Protein AF-A0A1E2WMR8-F1 (afdb_monomer)

Secondary structure (DSSP, 8-state):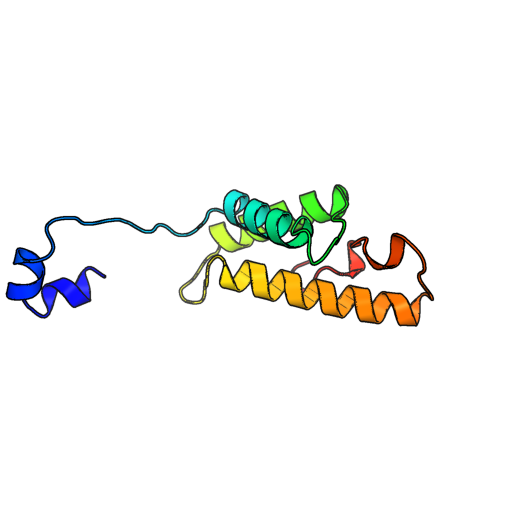
-HHHHHT-HHHHHH-------PPPPHHHHHHHHHHHHS-TTT--B--HHHHHHHHHHHHHHHHT--TT--THHHHHHHHHHHHHHHHHHHHHHT--GGGGTB--GGGS-GGG-

Nearest PDB structures (foldseek):
  3syk-assembly1_A  TM=7.236E-01  e=1.020E-04  Cereibacter sphaeroides

Foldseek 3Di:
DVVVCVVDVVSVVVCPDDDDDDADALVRLLVLLVCVCPPPVQVAAEDPVNSVLSSVLSNVCRVPPDPPDDHNVVSVVQSVQLLVQLVVVCVVVVDDDNSSRYGDPSSGDPVSD

Structure (mmCIF, N/CA/C/O backbone):
data_AF-A0A1E2WMR8-F1
#
_entry.id   AF-A0A1E2WMR8-F1
#
loop_
_atom_site.group_PDB
_atom_site.id
_atom_site.type_symbol
_atom_site.label_atom_id
_atom_site.label_alt_id
_atom_site.label_comp_id
_atom_site.label_asym_id
_atom_site.label_entity_id
_atom_site.label_seq_id
_atom_site.pdbx_PDB_ins_code
_atom_site.Cartn_x
_atom_site.Cartn_y
_atom_site.Cartn_z
_atom_site.occupancy
_atom_site.B_iso_or_equiv
_atom_site.auth_seq_id
_atom_site.auth_comp_id
_atom_site.auth_asym_id
_atom_site.auth_atom_id
_atom_site.pdbx_PDB_model_num
ATOM 1 N N . MET A 1 1 ? -17.383 -6.788 19.004 1.00 70.62 1 MET A N 1
ATOM 2 C CA . MET A 1 1 ? -16.990 -7.147 20.388 1.00 70.62 1 MET A CA 1
ATOM 3 C C . MET A 1 1 ? -18.089 -6.881 21.425 1.00 70.62 1 MET A C 1
ATOM 5 O O . MET A 1 1 ? -18.531 -7.833 22.050 1.00 70.62 1 MET A O 1
ATOM 9 N N . LYS A 1 2 ? -18.601 -5.646 21.585 1.00 68.81 2 LYS A N 1
ATOM 10 C CA . LYS A 1 2 ? -19.633 -5.318 22.604 1.00 68.81 2 LYS A CA 1
ATOM 11 C C . LYS A 1 2 ? -20.883 -6.218 22.580 1.00 68.81 2 LYS A C 1
ATOM 13 O O . LYS A 1 2 ? -21.338 -6.647 23.631 1.00 68.81 2 LYS A O 1
ATOM 18 N N . SER A 1 3 ? -21.408 -6.539 21.394 1.00 69.44 3 SER A N 1
ATOM 19 C CA . SER A 1 3 ? -22.585 -7.414 21.249 1.00 69.44 3 SER A CA 1
ATOM 20 C C . SER A 1 3 ? -22.341 -8.840 21.778 1.00 69.44 3 SER A C 1
ATOM 22 O O . SER A 1 3 ? -23.166 -9.343 22.530 1.00 69.44 3 SER A O 1
ATOM 24 N N . PHE A 1 4 ? -21.174 -9.433 21.497 1.00 73.94 4 PHE A N 1
ATOM 25 C CA . PHE A 1 4 ? -20.782 -10.769 21.971 1.00 73.94 4 PHE A CA 1
ATOM 26 C C . PHE A 1 4 ? -20.664 -10.845 23.502 1.00 73.94 4 PHE A C 1
ATOM 28 O O . PHE A 1 4 ? -21.114 -11.806 24.120 1.00 73.94 4 PHE A O 1
ATOM 35 N N . LEU A 1 5 ? -20.114 -9.800 24.129 1.00 71.19 5 LEU A N 1
ATOM 36 C CA . LEU A 1 5 ? -19.996 -9.719 25.590 1.00 71.19 5 LEU A CA 1
ATOM 37 C C . LEU A 1 5 ? -21.352 -9.560 26.286 1.00 71.19 5 LEU A C 1
ATOM 39 O O . LEU A 1 5 ? -21.533 -10.042 27.401 1.00 71.19 5 LEU A O 1
ATOM 43 N N . ASN A 1 6 ? -22.316 -8.914 25.628 1.00 71.62 6 ASN A N 1
ATOM 44 C CA . ASN A 1 6 ? -23.669 -8.751 26.155 1.00 71.62 6 ASN A CA 1
ATOM 45 C C . ASN A 1 6 ? -24.530 -10.015 25.999 1.00 71.62 6 ASN A C 1
ATOM 47 O O . ASN A 1 6 ? -25.568 -10.112 26.648 1.00 71.62 6 ASN A O 1
ATOM 51 N N . SER A 1 7 ? -24.112 -10.991 25.185 1.00 78.44 7 SER A N 1
ATOM 52 C CA . SER A 1 7 ? -24.825 -12.265 25.026 1.00 78.44 7 SER A CA 1
ATOM 53 C C . SER A 1 7 ? -24.705 -13.180 26.249 1.00 78.44 7 SER A C 1
ATOM 55 O O . SER A 1 7 ? -25.496 -14.108 26.388 1.00 78.44 7 SER A O 1
ATOM 57 N N . ASN A 1 8 ? -23.733 -12.945 27.141 1.00 77.19 8 ASN A N 1
ATOM 58 C CA . ASN A 1 8 ? -23.583 -13.714 28.374 1.00 77.19 8 ASN A CA 1
ATOM 59 C C . ASN A 1 8 ? -23.010 -12.843 29.503 1.00 77.19 8 ASN A C 1
ATOM 61 O O . ASN A 1 8 ? -21.832 -12.481 29.501 1.00 77.19 8 ASN A O 1
ATOM 65 N N . SER A 1 9 ? -23.838 -12.521 30.499 1.00 68.94 9 SER A N 1
ATOM 66 C CA . SER A 1 9 ? -23.464 -11.652 31.626 1.00 68.94 9 SER A CA 1
ATOM 67 C C . SER A 1 9 ? -22.260 -12.176 32.423 1.00 68.94 9 SER A C 1
ATOM 69 O O . SER A 1 9 ? -21.484 -11.377 32.949 1.00 68.94 9 SER A O 1
ATOM 71 N N . GLY A 1 10 ? -22.047 -13.499 32.448 1.00 79.25 10 GLY A N 1
ATOM 72 C CA . GLY A 1 10 ? -20.897 -14.137 33.094 1.00 79.25 10 GLY A CA 1
ATOM 73 C C . GLY A 1 10 ? -19.563 -13.970 32.352 1.00 79.25 10 GLY A C 1
ATOM 74 O O . GLY A 1 10 ? -18.509 -14.099 32.970 1.00 79.25 10 GLY A O 1
ATOM 75 N N . LEU A 1 11 ? -19.577 -13.658 31.049 1.00 75.38 11 LEU A N 1
ATOM 76 C CA . LEU A 1 11 ? -18.358 -13.317 30.299 1.00 75.38 11 LEU A CA 1
ATOM 77 C C . LEU A 1 11 ? -17.901 -11.895 30.624 1.00 75.38 11 LEU A C 1
ATOM 79 O O . LEU A 1 11 ? -16.709 -11.652 30.799 1.00 75.38 11 LEU A O 1
ATOM 83 N N . LYS A 1 12 ? -18.852 -10.968 30.776 1.00 71.31 12 LYS A N 1
ATOM 84 C CA . LYS A 1 12 ? -18.563 -9.569 31.107 1.00 71.31 12 LYS A CA 1
ATOM 85 C C . LYS A 1 12 ? -17.884 -9.413 32.473 1.00 71.31 12 LYS A C 1
ATOM 87 O O . LYS A 1 12 ? -17.035 -8.545 32.615 1.00 71.31 12 LYS A O 1
ATOM 92 N N . SER A 1 13 ? -18.214 -10.257 33.455 1.00 77.56 13 SER A N 1
ATOM 93 C CA . SER A 1 13 ? -17.580 -10.222 34.783 1.00 77.56 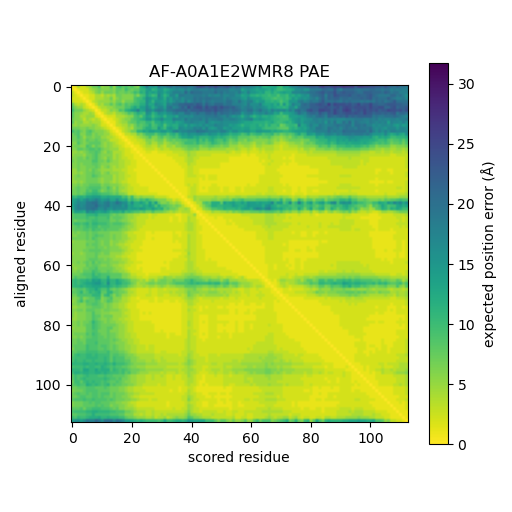13 SER A CA 1
ATOM 94 C C . SER A 1 13 ? -16.172 -10.831 34.819 1.00 77.56 13 SER A C 1
ATOM 96 O O . SER A 1 13 ? -15.396 -10.499 35.711 1.00 77.56 13 SER A O 1
ATOM 98 N N . ARG A 1 14 ? -15.826 -11.709 33.864 1.00 82.88 14 ARG A N 1
ATOM 99 C CA . ARG A 1 14 ? -14.521 -12.396 33.793 1.00 82.88 14 ARG A CA 1
ATOM 100 C C . ARG A 1 14 ? -13.489 -11.677 32.923 1.00 82.88 14 ARG A C 1
ATOM 102 O O . ARG A 1 14 ? -12.303 -11.968 33.037 1.00 82.88 14 ARG A O 1
ATOM 109 N N . ILE A 1 15 ? -13.915 -10.747 32.069 1.00 78.44 15 ILE A N 1
ATOM 110 C CA . ILE A 1 15 ? -13.015 -9.908 31.271 1.00 78.44 15 ILE A CA 1
ATOM 111 C C . ILE A 1 15 ? -12.798 -8.588 32.009 1.00 78.44 15 ILE A C 1
ATOM 113 O O . ILE A 1 15 ? -13.579 -7.647 31.888 1.00 78.44 15 ILE A O 1
ATOM 117 N N . ALA A 1 16 ? -11.723 -8.535 32.795 1.00 77.88 16 ALA A N 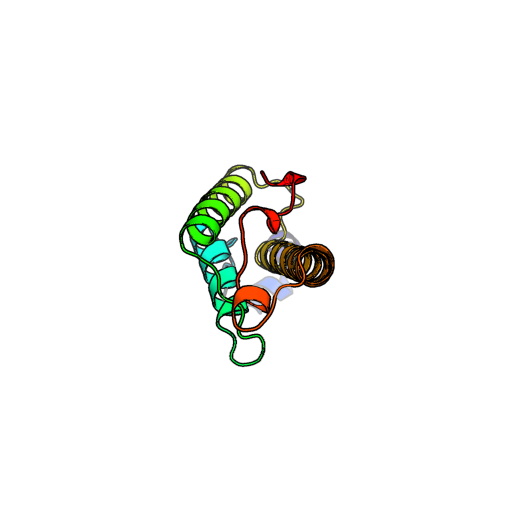1
ATOM 118 C CA . ALA A 1 16 ? -11.361 -7.358 33.583 1.00 77.88 16 ALA A CA 1
ATOM 119 C C . ALA A 1 16 ? -10.869 -6.180 32.719 1.00 77.88 16 ALA A C 1
ATOM 121 O O . ALA A 1 16 ? -11.046 -5.025 33.097 1.00 77.88 16 ALA A O 1
ATOM 122 N N . PHE A 1 17 ? -10.284 -6.459 31.547 1.00 79.69 17 PHE A N 1
ATOM 123 C CA . PHE A 1 17 ? -9.671 -5.453 30.680 1.00 79.69 17 PHE A CA 1
ATOM 124 C C . PHE A 1 17 ? -10.346 -5.403 29.315 1.00 79.69 17 PHE A C 1
ATOM 126 O O . PHE A 1 17 ? -10.514 -6.425 28.651 1.00 79.69 17 PHE A O 1
ATOM 133 N N . HIS A 1 18 ? -10.698 -4.195 28.891 1.00 78.25 18 HIS A N 1
ATOM 134 C CA . HIS A 1 18 ? -11.182 -3.921 27.547 1.00 78.25 18 HIS A CA 1
ATOM 135 C C . HIS A 1 18 ? -10.062 -3.217 26.788 1.00 78.25 18 HIS A C 1
ATOM 137 O O . HIS A 1 18 ? -9.599 -2.162 27.214 1.00 78.25 18 HIS A O 1
ATOM 143 N N . ILE A 1 19 ? -9.611 -3.830 25.696 1.00 82.81 19 ILE A N 1
ATOM 144 C CA . ILE A 1 19 ? -8.647 -3.235 24.773 1.00 82.81 19 ILE A CA 1
ATOM 145 C C . ILE A 1 19 ? -9.416 -2.911 23.499 1.00 82.81 19 ILE A C 1
ATOM 147 O O . ILE A 1 19 ? -10.004 -3.806 22.884 1.00 82.81 19 ILE A O 1
ATOM 151 N N . ASP A 1 20 ? -9.436 -1.635 23.137 1.00 82.88 20 ASP A N 1
ATOM 152 C CA . ASP A 1 20 ? -9.993 -1.189 21.870 1.00 82.88 20 ASP A CA 1
ATOM 153 C C . ASP A 1 20 ? -8.942 -1.368 20.773 1.00 82.88 20 ASP A C 1
ATOM 155 O O . ASP A 1 20 ? -7.796 -0.941 20.904 1.00 82.88 20 ASP A O 1
ATOM 159 N N . PHE A 1 21 ? -9.349 -2.019 19.688 1.00 85.31 21 PHE A N 1
ATOM 160 C CA . PHE A 1 21 ? -8.546 -2.178 18.482 1.00 85.31 21 PHE A CA 1
ATOM 161 C C . PHE A 1 21 ? -9.179 -1.300 17.402 1.00 85.31 21 PHE A C 1
ATOM 163 O O . PHE A 1 21 ? -10.107 -1.765 16.732 1.00 85.31 21 PHE A O 1
ATOM 170 N N . PRO A 1 22 ? -8.779 -0.019 17.295 1.00 89.88 22 PRO A N 1
ATOM 171 C CA . PRO A 1 22 ? -9.269 0.841 16.232 1.00 89.88 22 PRO A CA 1
ATOM 172 C C . PRO A 1 22 ? -8.779 0.341 14.871 1.00 89.88 22 PRO A C 1
ATOM 174 O O . PRO A 1 22 ? -7.794 -0.395 14.769 1.00 89.88 22 PRO A O 1
ATOM 177 N N . ASP A 1 23 ? -9.487 0.762 13.830 1.00 93.81 23 ASP A N 1
ATOM 178 C CA . ASP A 1 23 ? -9.010 0.632 12.460 1.00 93.81 23 ASP A CA 1
ATOM 179 C C . ASP A 1 23 ? -7.690 1.392 12.277 1.00 93.81 23 ASP A C 1
ATOM 181 O O . ASP A 1 23 ? -7.489 2.439 12.896 1.00 93.81 23 ASP A O 1
ATOM 185 N N . TYR A 1 24 ? -6.831 0.899 11.386 1.00 96.62 24 TYR A N 1
ATOM 186 C CA . TYR A 1 24 ? -5.632 1.631 10.990 1.00 96.62 24 TYR A CA 1
ATOM 187 C C . TYR A 1 24 ? -6.006 2.865 10.171 1.00 96.62 24 TYR A C 1
ATOM 189 O O . TYR A 1 24 ? -6.804 2.759 9.235 1.00 96.62 24 TYR A O 1
ATOM 197 N N . THR A 1 25 ? -5.388 4.009 10.464 1.00 97.50 25 THR A N 1
ATOM 198 C CA . THR A 1 25 ? -5.512 5.202 9.614 1.00 97.50 25 THR A CA 1
ATOM 199 C C . THR A 1 25 ? -4.852 4.981 8.252 1.00 97.50 25 THR A C 1
ATOM 201 O O . THR A 1 25 ? -4.067 4.047 8.062 1.00 97.50 25 THR A O 1
ATOM 204 N N . GLY A 1 26 ? -5.113 5.867 7.286 1.00 97.56 26 GLY A N 1
ATOM 205 C CA . GLY A 1 26 ? -4.445 5.812 5.982 1.00 97.56 26 GLY A CA 1
ATOM 206 C C . GLY A 1 26 ? -2.914 5.875 6.082 1.00 97.56 26 GLY A C 1
ATOM 207 O O . GLY A 1 26 ? -2.206 5.182 5.351 1.00 97.56 26 GLY A O 1
ATOM 208 N N . GLU A 1 27 ? -2.387 6.648 7.030 1.00 98.06 27 GLU A N 1
ATOM 209 C CA . GLU A 1 27 ? -0.955 6.761 7.320 1.00 98.06 27 GLU A CA 1
ATOM 210 C C . GLU A 1 27 ? -0.382 5.473 7.921 1.00 98.06 27 GLU A C 1
ATOM 212 O O . GLU A 1 27 ? 0.719 5.044 7.562 1.00 98.06 27 GLU A O 1
ATOM 217 N N . GLU A 1 28 ? -1.124 4.822 8.815 1.00 98.19 28 GLU A N 1
ATOM 218 C CA . GLU A 1 28 ? -0.726 3.537 9.392 1.00 98.19 28 GLU A CA 1
ATOM 219 C C . GLU A 1 28 ? -0.771 2.428 8.335 1.00 98.19 28 GLU A C 1
ATOM 221 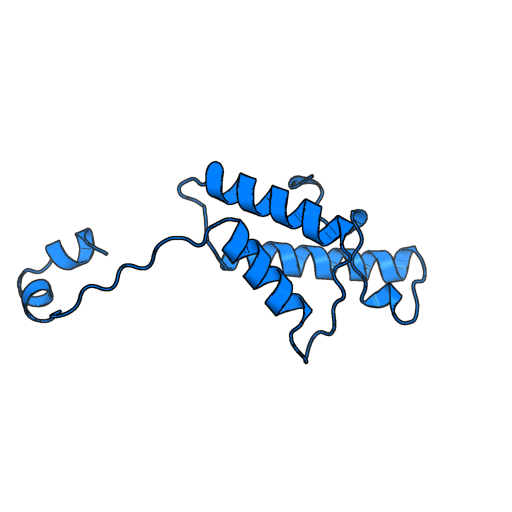O O . GLU A 1 28 ? 0.156 1.623 8.236 1.00 98.19 28 GLU A O 1
ATOM 226 N N . MET A 1 29 ? -1.787 2.428 7.470 1.00 98.38 29 MET A N 1
ATOM 227 C CA . MET A 1 29 ? -1.873 1.538 6.310 1.00 98.38 29 MET A CA 1
ATOM 228 C C . MET A 1 29 ? -0.682 1.720 5.358 1.00 98.38 29 MET A C 1
ATOM 230 O O . MET A 1 29 ? -0.071 0.735 4.934 1.00 98.38 29 MET A O 1
ATOM 234 N N . HIS A 1 30 ? -0.302 2.968 5.063 1.00 98.38 30 HIS A N 1
ATOM 235 C CA . HIS A 1 30 ? 0.893 3.288 4.276 1.00 98.38 30 HIS A CA 1
ATOM 236 C C . HIS A 1 30 ? 2.175 2.776 4.948 1.00 98.38 30 HIS A C 1
ATOM 238 O O . HIS A 1 30 ? 2.999 2.127 4.303 1.00 98.38 30 HIS A O 1
ATOM 244 N N . SER A 1 31 ? 2.304 2.955 6.262 1.00 97.94 31 SER A N 1
ATOM 245 C CA . SER A 1 31 ? 3.445 2.461 7.046 1.00 97.94 31 SER A CA 1
ATOM 246 C C . SER A 1 31 ? 3.552 0.929 7.033 1.00 97.94 31 SER A C 1
ATOM 248 O O . SER A 1 31 ? 4.648 0.368 6.914 1.00 97.94 31 SER A O 1
ATOM 250 N N . ILE A 1 32 ? 2.414 0.231 7.093 1.00 97.50 32 ILE A N 1
ATOM 251 C CA . ILE A 1 32 ? 2.345 -1.228 6.943 1.00 97.50 32 ILE A CA 1
ATOM 252 C C . ILE A 1 32 ? 2.841 -1.643 5.552 1.00 97.50 32 ILE A C 1
ATOM 254 O O . ILE A 1 32 ? 3.639 -2.578 5.450 1.00 97.50 32 ILE A O 1
ATOM 258 N N . PHE A 1 33 ? 2.426 -0.944 4.490 1.00 97.69 33 PHE A N 1
ATOM 259 C CA . PHE A 1 33 ? 2.898 -1.216 3.129 1.00 97.69 33 PHE A CA 1
ATOM 260 C C . PHE A 1 33 ? 4.422 -1.068 3.024 1.00 97.69 33 PHE A C 1
ATOM 262 O O . PHE A 1 33 ? 5.100 -1.967 2.525 1.00 97.69 33 PHE A O 1
ATOM 269 N N . LEU A 1 34 ? 4.981 0.026 3.551 1.00 96.75 34 LEU A N 1
ATOM 270 C CA . LEU A 1 34 ? 6.428 0.259 3.546 1.00 96.75 34 LEU A CA 1
ATOM 271 C C . LEU A 1 34 ? 7.187 -0.815 4.333 1.00 96.75 34 LEU A C 1
ATOM 273 O O . LEU A 1 34 ? 8.245 -1.269 3.901 1.00 96.75 34 LEU A O 1
ATOM 277 N N . THR A 1 35 ? 6.618 -1.297 5.438 1.00 95.62 35 THR A N 1
ATOM 278 C CA . THR A 1 35 ? 7.185 -2.414 6.207 1.00 95.62 35 THR A CA 1
ATOM 279 C C . THR A 1 35 ? 7.176 -3.720 5.405 1.00 95.62 35 THR A C 1
ATOM 281 O O . THR A 1 35 ? 8.107 -4.518 5.515 1.00 95.62 35 THR A O 1
ATOM 284 N N . MET A 1 36 ? 6.163 -3.953 4.561 1.00 95.44 36 MET A N 1
ATOM 285 C CA . MET A 1 36 ? 6.148 -5.102 3.646 1.00 95.44 36 MET A CA 1
ATOM 286 C C . MET A 1 36 ? 7.220 -4.992 2.557 1.00 95.44 36 MET A C 1
ATOM 288 O O . MET A 1 36 ? 7.814 -6.011 2.211 1.00 95.44 36 MET A O 1
ATOM 292 N N . CYS A 1 37 ? 7.501 -3.790 2.047 1.00 94.25 37 CYS A N 1
ATOM 293 C CA . CYS A 1 37 ? 8.592 -3.562 1.094 1.00 94.25 37 CYS A CA 1
ATOM 294 C C . CYS A 1 37 ? 9.964 -3.818 1.730 1.00 94.25 37 CYS A C 1
ATOM 296 O O . CYS A 1 37 ? 10.747 -4.619 1.209 1.00 94.25 37 CYS A O 1
ATOM 298 N N . ASN A 1 38 ? 10.190 -3.201 2.895 1.00 88.56 38 ASN A N 1
ATOM 299 C CA . ASN A 1 38 ? 11.447 -3.214 3.648 1.00 88.56 38 ASN A CA 1
ATOM 300 C C . ASN A 1 38 ? 11.705 -4.523 4.406 1.00 88.56 38 ASN A C 1
ATOM 302 O O . ASN A 1 38 ? 12.716 -4.655 5.092 1.00 88.56 38 ASN A O 1
ATOM 306 N N . ASN A 1 39 ? 10.808 -5.507 4.315 1.00 86.38 39 ASN A N 1
ATOM 307 C CA . ASN A 1 39 ? 11.054 -6.811 4.904 1.00 86.38 39 ASN A CA 1
ATOM 308 C C . ASN A 1 39 ? 12.290 -7.443 4.239 1.00 86.38 39 ASN A C 1
ATOM 310 O O . ASN A 1 39 ? 12.333 -7.612 3.019 1.00 86.38 39 ASN A O 1
ATOM 314 N N . ASN A 1 40 ? 13.276 -7.844 5.050 1.00 63.44 40 ASN A N 1
ATOM 315 C CA . ASN A 1 40 ? 14.560 -8.399 4.596 1.00 63.44 40 ASN A CA 1
ATOM 316 C C . ASN A 1 40 ? 14.427 -9.580 3.615 1.00 63.44 40 ASN A C 1
ATOM 318 O O . ASN A 1 40 ? 15.371 -9.898 2.900 1.00 63.44 40 ASN A O 1
ATOM 322 N N . LYS A 1 41 ? 13.268 -10.249 3.577 1.00 75.31 41 LYS A N 1
ATOM 323 C CA . LYS A 1 41 ? 12.999 -11.369 2.664 1.00 75.31 41 LYS A CA 1
ATOM 324 C C . LYS A 1 41 ? 12.571 -10.941 1.260 1.00 75.31 41 LYS A C 1
ATOM 326 O O . LYS A 1 41 ? 12.697 -11.738 0.336 1.00 75.31 41 LYS A O 1
ATOM 331 N N . THR A 1 42 ? 12.009 -9.746 1.098 1.00 76.38 42 THR A N 1
ATOM 332 C CA . THR A 1 42 ? 11.386 -9.317 -0.159 1.00 76.38 42 THR A CA 1
ATOM 333 C C . THR A 1 42 ? 12.256 -8.359 -0.956 1.00 76.38 42 THR A C 1
ATOM 335 O O . THR A 1 42 ? 12.374 -8.528 -2.167 1.00 76.38 42 THR A O 1
ATOM 338 N N . GLY A 1 43 ? 12.874 -7.378 -0.288 1.00 86.50 43 GLY A N 1
ATOM 339 C CA . GLY A 1 43 ? 13.760 -6.400 -0.924 1.00 86.50 43 GLY A CA 1
ATOM 340 C C . GLY A 1 43 ? 13.098 -5.580 -2.038 1.00 86.50 43 GLY A C 1
ATOM 341 O O . GLY A 1 43 ? 13.762 -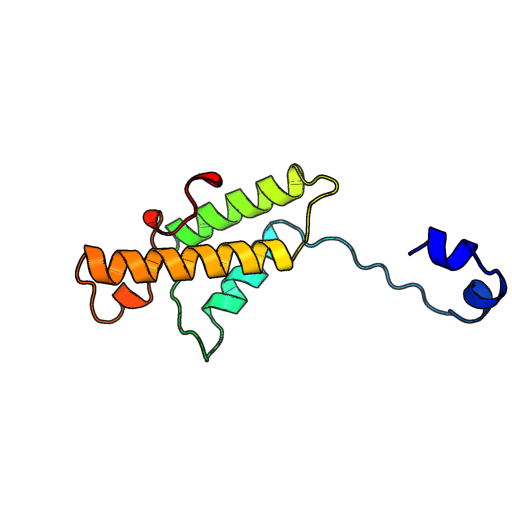5.288 -3.031 1.00 86.50 43 GLY A O 1
ATOM 342 N N . TRP A 1 44 ? 11.802 -5.263 -1.911 1.00 95.44 44 TRP A N 1
ATOM 343 C CA . TRP A 1 44 ? 11.110 -4.391 -2.867 1.00 95.44 44 TRP A CA 1
ATOM 344 C C . TRP A 1 44 ? 11.435 -2.930 -2.574 1.00 95.44 44 TRP A C 1
ATOM 346 O O . TRP A 1 44 ? 11.495 -2.524 -1.416 1.00 95.44 44 TRP A O 1
ATOM 356 N N . ILE A 1 45 ? 11.572 -2.138 -3.630 1.00 95.38 45 ILE A N 1
ATOM 357 C CA . ILE A 1 45 ? 11.863 -0.711 -3.566 1.00 95.38 45 ILE A CA 1
ATOM 358 C C . ILE A 1 45 ? 10.594 0.045 -3.955 1.00 95.38 45 ILE A C 1
ATOM 360 O O . ILE A 1 45 ? 10.074 -0.101 -5.063 1.00 95.38 45 ILE A O 1
ATOM 364 N N . CYS A 1 46 ? 10.085 0.850 -3.026 1.00 96.12 46 CYS A N 1
ATOM 365 C CA . CYS A 1 46 ? 8.991 1.780 -3.274 1.00 96.12 46 CYS A CA 1
ATOM 366 C C . CYS A 1 46 ? 9.596 3.158 -3.548 1.00 96.12 46 CYS A C 1
ATOM 368 O O . CYS A 1 46 ? 10.188 3.752 -2.650 1.00 96.12 46 CYS A O 1
ATOM 370 N N . THR A 1 47 ? 9.500 3.643 -4.785 1.00 95.69 47 THR A N 1
ATOM 371 C CA . THR A 1 47 ? 9.985 4.983 -5.140 1.00 95.69 47 THR A CA 1
ATOM 372 C C . THR A 1 47 ? 9.105 6.063 -4.519 1.00 95.69 47 THR A C 1
ATOM 374 O O . THR A 1 47 ? 7.928 5.824 -4.252 1.00 95.69 47 THR A O 1
ATOM 377 N N . GLU A 1 48 ? 9.649 7.268 -4.334 1.00 96.69 48 GLU A N 1
ATOM 378 C CA . GLU A 1 48 ? 8.939 8.369 -3.665 1.00 96.69 48 GLU A CA 1
ATOM 379 C C . GLU A 1 48 ? 7.580 8.671 -4.311 1.00 96.69 48 GLU A C 1
ATOM 381 O O . GLU A 1 48 ? 6.552 8.643 -3.646 1.00 96.69 48 GLU A O 1
ATOM 386 N N . ASN A 1 49 ? 7.536 8.813 -5.638 1.00 97.56 49 ASN A N 1
ATOM 387 C CA . ASN A 1 49 ? 6.291 9.075 -6.367 1.00 97.56 49 ASN A CA 1
ATOM 388 C C . ASN A 1 49 ? 5.231 7.964 -6.210 1.00 97.56 49 ASN A C 1
ATOM 390 O O . ASN A 1 49 ? 4.031 8.236 -6.217 1.00 97.56 49 ASN A O 1
ATOM 394 N N . VAL A 1 50 ? 5.653 6.701 -6.087 1.00 97.81 50 VAL A N 1
ATOM 395 C CA . VAL A 1 50 ? 4.748 5.572 -5.827 1.00 97.81 50 VAL A CA 1
ATOM 396 C C . VAL A 1 50 ? 4.281 5.605 -4.378 1.00 97.81 50 VAL A C 1
ATOM 398 O O . VAL A 1 50 ? 3.098 5.400 -4.116 1.00 97.81 50 VAL A O 1
ATOM 401 N N . SER A 1 51 ? 5.191 5.901 -3.451 1.00 97.81 51 SER A N 1
ATOM 402 C CA . SER A 1 51 ? 4.914 6.037 -2.023 1.00 97.81 51 SER A CA 1
ATOM 403 C C . SER A 1 51 ? 3.876 7.128 -1.755 1.00 97.81 51 SER A C 1
ATOM 405 O O . SER A 1 51 ? 2.875 6.860 -1.092 1.00 97.81 51 SER A O 1
ATOM 407 N N . GLU A 1 52 ? 4.056 8.318 -2.331 1.00 98.19 52 GLU A N 1
ATOM 408 C CA . GLU A 1 52 ? 3.117 9.438 -2.230 1.00 98.19 52 GLU A CA 1
ATOM 409 C C . GLU A 1 52 ? 1.738 9.064 -2.779 1.00 98.19 52 GLU A C 1
ATOM 411 O O . GLU A 1 52 ? 0.724 9.257 -2.105 1.00 98.19 52 GLU A O 1
ATOM 416 N N . ARG A 1 53 ? 1.685 8.445 -3.968 1.00 98.25 53 ARG A N 1
ATOM 417 C CA . ARG A 1 53 ? 0.411 8.013 -4.559 1.00 98.25 53 ARG A CA 1
ATOM 418 C C . ARG A 1 53 ? -0.294 6.971 -3.692 1.00 98.25 53 ARG A C 1
ATOM 420 O O . ARG A 1 53 ? -1.502 7.069 -3.489 1.00 98.25 53 ARG A O 1
ATOM 427 N N . LEU A 1 54 ? 0.437 5.990 -3.165 1.00 98.06 54 LEU A N 1
ATOM 428 C CA . LEU A 1 54 ? -0.126 4.984 -2.264 1.00 98.06 54 LEU A CA 1
ATOM 429 C C . LEU A 1 54 ? -0.627 5.602 -0.961 1.00 98.06 54 LEU A C 1
ATOM 431 O O . LEU A 1 54 ? -1.686 5.207 -0.484 1.00 98.06 54 LEU A O 1
ATOM 435 N N . LYS A 1 55 ? 0.078 6.598 -0.414 1.00 98.44 55 LYS A N 1
ATOM 436 C CA . LYS A 1 55 ? -0.376 7.331 0.769 1.00 98.44 55 LYS A CA 1
ATOM 437 C C . LYS A 1 55 ? -1.737 7.984 0.523 1.00 98.44 55 LYS A C 1
ATOM 439 O O . LYS A 1 55 ? -2.650 7.784 1.319 1.00 98.44 55 LYS A O 1
ATOM 444 N N . THR A 1 56 ? -1.908 8.688 -0.598 1.00 98.31 56 THR A N 1
ATOM 445 C CA . THR A 1 56 ? -3.207 9.271 -0.977 1.00 98.31 56 THR A CA 1
ATOM 446 C C . THR A 1 56 ? -4.292 8.203 -1.122 1.00 98.31 56 THR A C 1
ATOM 448 O O . THR A 1 56 ? -5.398 8.387 -0.620 1.00 98.31 56 THR A O 1
ATOM 451 N N . ILE A 1 57 ? -3.977 7.070 -1.760 1.00 98.00 57 ILE A N 1
ATOM 452 C CA . ILE A 1 57 ? -4.919 5.952 -1.917 1.00 98.00 57 ILE A CA 1
ATOM 453 C C . ILE A 1 57 ? -5.363 5.421 -0.549 1.00 98.00 57 ILE A C 1
ATOM 455 O O . ILE A 1 57 ? -6.560 5.261 -0.323 1.00 98.00 57 ILE A O 1
ATOM 459 N N . PHE A 1 58 ? -4.433 5.180 0.376 1.00 98.19 58 PHE A N 1
ATOM 460 C CA . PHE A 1 58 ? -4.760 4.647 1.698 1.00 98.19 58 PHE A CA 1
ATOM 461 C C . PHE A 1 58 ? -5.553 5.631 2.560 1.00 98.19 58 PHE A C 1
ATOM 463 O O . PHE A 1 58 ? -6.497 5.209 3.227 1.00 98.19 58 PHE A O 1
ATOM 470 N N . ILE A 1 59 ? -5.232 6.927 2.509 1.00 97.88 59 ILE A N 1
ATOM 471 C CA . ILE A 1 59 ? -6.032 7.973 3.165 1.00 97.88 59 ILE A CA 1
ATOM 472 C C . ILE A 1 59 ? -7.462 7.948 2.625 1.00 97.88 59 ILE A C 1
ATOM 474 O O . ILE A 1 59 ? -8.403 7.801 3.400 1.00 97.88 59 ILE A O 1
ATOM 478 N N . ASN A 1 60 ? -7.629 7.957 1.301 1.00 96.75 60 ASN A N 1
ATOM 479 C CA . ASN A 1 60 ? -8.949 7.916 0.677 1.00 96.75 60 ASN A CA 1
ATOM 480 C C . ASN A 1 60 ? -9.727 6.632 1.024 1.00 96.75 60 ASN A C 1
ATOM 482 O O . ASN A 1 60 ? -10.933 6.685 1.264 1.00 96.75 60 ASN A O 1
ATOM 486 N N . MET A 1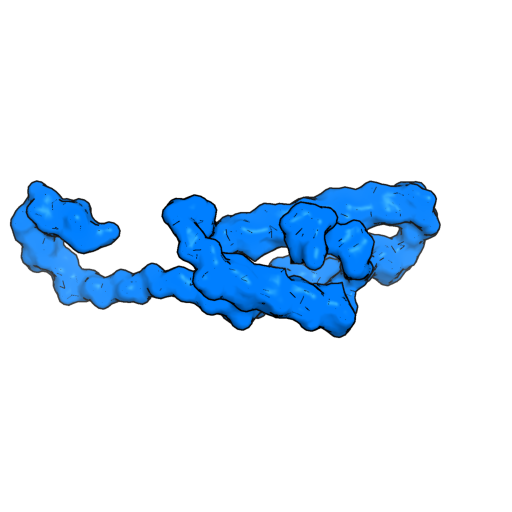 61 ? -9.058 5.475 1.077 1.00 96.00 61 MET A N 1
ATOM 487 C CA . MET A 1 61 ? -9.676 4.209 1.492 1.00 96.00 61 MET A CA 1
ATOM 488 C C . MET A 1 61 ? -10.160 4.251 2.940 1.00 96.00 61 MET A C 1
ATOM 490 O O . MET A 1 61 ? -11.242 3.745 3.228 1.00 96.00 61 MET A O 1
ATOM 494 N N . TYR A 1 62 ? -9.373 4.841 3.840 1.00 96.44 62 TYR A N 1
ATOM 495 C CA . TYR A 1 62 ? -9.752 5.001 5.238 1.00 96.44 62 TYR A CA 1
ATOM 496 C C . TYR A 1 62 ? -10.908 5.997 5.395 1.00 96.44 62 TYR A C 1
ATOM 498 O O . TYR A 1 62 ? -11.874 5.707 6.097 1.00 96.44 62 TYR A O 1
ATOM 506 N N . GLU A 1 63 ? -10.858 7.149 4.727 1.00 96.12 63 GLU A N 1
ATOM 507 C CA . GLU A 1 63 ? -11.905 8.177 4.793 1.00 96.12 63 GLU A CA 1
ATOM 508 C C . GLU A 1 63 ? -13.246 7.686 4.233 1.00 96.12 63 GLU A C 1
ATOM 510 O O . GLU A 1 63 ? -14.293 7.964 4.813 1.00 96.12 63 GLU A O 1
ATOM 515 N N . ASN A 1 64 ? -13.215 6.885 3.165 1.00 94.75 64 ASN A N 1
ATOM 516 C CA . ASN A 1 64 ? -14.404 6.329 2.514 1.00 94.75 64 ASN A CA 1
ATOM 517 C C . ASN A 1 64 ? -14.699 4.880 2.935 1.00 94.75 64 ASN A C 1
ATOM 519 O O . ASN A 1 64 ? -15.380 4.140 2.216 1.00 94.75 64 ASN A O 1
ATOM 523 N N . ARG A 1 65 ? -14.168 4.438 4.080 1.00 94.12 65 ARG A N 1
ATOM 524 C CA . ARG A 1 65 ? -14.327 3.055 4.535 1.00 94.12 65 ARG A CA 1
ATOM 525 C C . ARG A 1 65 ? -15.792 2.733 4.831 1.00 94.12 65 ARG A C 1
ATOM 527 O O . ARG A 1 65 ? -16.478 3.448 5.556 1.00 94.12 65 ARG A O 1
ATOM 534 N N . GLY A 1 66 ? -16.258 1.618 4.278 1.00 89.19 66 GLY A N 1
ATOM 535 C CA . GLY A 1 66 ? -17.569 1.042 4.571 1.00 89.19 66 GLY A CA 1
ATOM 536 C C . GLY A 1 66 ? -17.448 -0.299 5.292 1.00 89.19 66 GLY A C 1
ATOM 537 O O . GLY A 1 66 ? -16.368 -0.706 5.713 1.00 89.19 66 GLY A O 1
ATOM 538 N N . ASN A 1 67 ? -18.550 -1.048 5.350 1.00 86.38 67 ASN A N 1
ATOM 539 C CA . ASN A 1 67 ? -18.611 -2.348 6.036 1.00 86.38 67 ASN A CA 1
ATOM 540 C C . ASN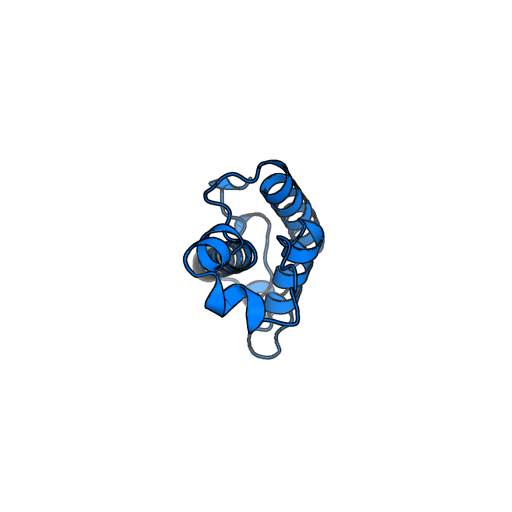 A 1 67 ? -17.623 -3.408 5.502 1.00 86.38 67 ASN A C 1
ATOM 542 O O . ASN A 1 67 ? -17.355 -4.386 6.192 1.00 86.38 67 ASN A O 1
ATOM 546 N N . ASN A 1 68 ? -17.098 -3.227 4.285 1.00 86.38 68 ASN A N 1
ATOM 547 C CA . ASN A 1 68 ? -16.160 -4.154 3.643 1.00 86.38 68 ASN A CA 1
ATOM 548 C C . ASN A 1 68 ? -14.680 -3.799 3.872 1.00 86.38 68 ASN A C 1
ATOM 550 O O . ASN A 1 68 ? -13.812 -4.483 3.336 1.00 86.38 68 ASN A O 1
ATOM 554 N N . PHE A 1 69 ? -14.380 -2.741 4.626 1.00 92.38 69 PHE A N 1
ATOM 555 C CA . PHE A 1 69 ? -13.007 -2.354 4.935 1.00 92.38 69 PHE A CA 1
ATOM 556 C C . PHE A 1 69 ? -12.328 -3.392 5.837 1.00 92.38 69 PHE A C 1
ATOM 558 O O . PHE A 1 69 ? -12.864 -3.789 6.872 1.00 92.38 69 PHE A O 1
ATOM 565 N N . ALA A 1 70 ? -11.146 -3.855 5.433 1.00 92.44 70 ALA A N 1
ATOM 566 C CA . ALA A 1 70 ? -10.461 -4.996 6.029 1.00 92.44 70 ALA A CA 1
ATOM 567 C C . ALA A 1 70 ? -9.082 -4.643 6.619 1.00 92.44 70 ALA A C 1
ATOM 569 O O . ALA A 1 70 ? -8.285 -5.550 6.898 1.00 92.44 70 ALA A O 1
ATOM 570 N N . ASN A 1 71 ? -8.805 -3.356 6.863 1.00 94.19 71 ASN A N 1
ATOM 571 C CA . ASN A 1 71 ? -7.589 -2.872 7.526 1.00 94.19 71 ASN A CA 1
ATOM 572 C C . ASN A 1 71 ? -6.307 -3.383 6.836 1.00 94.19 71 ASN A C 1
ATOM 574 O O . ASN A 1 71 ? -6.160 -3.318 5.616 1.00 94.19 71 ASN A O 1
ATOM 578 N N . GLY A 1 72 ? -5.366 -3.954 7.597 1.00 94.00 72 GLY A N 1
ATOM 579 C CA . GLY A 1 72 ? -4.103 -4.480 7.076 1.00 94.00 72 GLY A CA 1
ATOM 580 C C . GLY A 1 72 ? -4.264 -5.579 6.016 1.00 94.00 72 GLY A C 1
ATOM 581 O O . GLY A 1 72 ? -3.336 -5.808 5.238 1.00 94.00 72 GLY A O 1
ATOM 582 N N . ARG A 1 73 ? -5.431 -6.238 5.924 1.00 97.06 73 ARG A N 1
ATOM 583 C CA . ARG A 1 73 ? -5.707 -7.177 4.827 1.00 97.06 73 ARG A CA 1
ATOM 584 C C . ARG A 1 73 ? -5.800 -6.451 3.487 1.00 97.06 73 ARG A C 1
ATOM 586 O O . ARG A 1 73 ? -5.277 -6.970 2.505 1.00 97.06 73 ARG A O 1
ATOM 593 N N . ASP A 1 74 ? -6.387 -5.259 3.446 1.00 97.44 74 ASP A N 1
ATOM 594 C CA . ASP A 1 74 ? -6.441 -4.456 2.222 1.00 97.44 74 ASP A CA 1
ATOM 595 C C . ASP A 1 74 ? -5.041 -4.032 1.779 1.00 97.44 74 ASP A C 1
ATOM 597 O O . ASP A 1 74 ? -4.687 -4.193 0.611 1.00 97.44 74 ASP A O 1
ATOM 601 N N . VAL A 1 75 ? -4.201 -3.608 2.729 1.00 98.00 75 VAL A N 1
ATOM 602 C CA . VAL A 1 75 ? -2.792 -3.273 2.466 1.00 98.00 75 VAL A CA 1
ATOM 603 C C . VAL A 1 75 ? -2.046 -4.463 1.860 1.00 98.00 75 VAL A C 1
ATOM 605 O O . VAL A 1 75 ? -1.386 -4.324 0.828 1.00 98.00 75 VAL A O 1
ATOM 608 N N . ARG A 1 76 ? -2.197 -5.658 2.449 1.00 97.44 76 ARG A N 1
ATOM 609 C CA . ARG A 1 76 ? -1.597 -6.892 1.919 1.00 97.44 76 ARG A CA 1
ATOM 610 C C . ARG A 1 76 ? -2.109 -7.224 0.517 1.00 97.44 76 ARG A C 1
ATOM 612 O O . ARG A 1 76 ? -1.304 -7.527 -0.361 1.00 97.44 76 ARG A O 1
ATOM 619 N N . ASN A 1 77 ? -3.417 -7.138 0.291 1.00 97.69 77 ASN A N 1
ATOM 620 C CA . ASN A 1 77 ? -4.017 -7.419 -1.013 1.00 97.69 77 ASN A CA 1
ATOM 621 C C . ASN A 1 77 ? -3.467 -6.486 -2.102 1.00 97.69 77 ASN A C 1
ATOM 623 O O . ASN A 1 77 ? -3.158 -6.938 -3.207 1.00 97.69 77 ASN A O 1
ATOM 627 N N . ILE A 1 78 ? -3.324 -5.194 -1.790 1.00 97.69 78 ILE A N 1
ATOM 628 C CA . ILE A 1 78 ? -2.749 -4.194 -2.696 1.00 97.69 78 ILE A CA 1
ATOM 629 C C . ILE A 1 78 ? -1.283 -4.514 -2.975 1.00 97.69 78 ILE A C 1
ATOM 631 O O . ILE A 1 78 ? -0.897 -4.608 -4.139 1.00 97.69 78 ILE A O 1
ATOM 635 N N . PHE A 1 79 ? -0.487 -4.771 -1.938 1.00 97.75 79 PHE A N 1
ATOM 636 C CA . PHE A 1 79 ? 0.915 -5.159 -2.085 1.00 97.75 79 PHE A CA 1
ATOM 637 C C . PHE A 1 79 ? 1.086 -6.385 -2.992 1.00 97.75 79 PHE A C 1
ATOM 639 O O . PHE A 1 79 ? 1.866 -6.363 -3.941 1.00 97.75 79 PHE A O 1
ATOM 646 N N . GLU A 1 80 ? 0.305 -7.444 -2.779 1.00 97.44 80 GLU A N 1
ATOM 647 C CA . GLU A 1 80 ? 0.372 -8.650 -3.606 1.00 97.44 80 GLU A CA 1
ATOM 648 C C . GLU A 1 80 ? -0.059 -8.400 -5.056 1.00 97.44 80 GLU A C 1
ATOM 650 O O . GLU A 1 80 ? 0.535 -8.966 -5.980 1.00 97.44 80 GLU A O 1
ATOM 655 N N . LYS A 1 81 ? -1.061 -7.538 -5.285 1.00 98.12 81 LYS A N 1
ATOM 656 C CA . LYS A 1 81 ? -1.430 -7.087 -6.636 1.00 98.12 81 LYS A CA 1
ATOM 657 C C . LYS A 1 81 ? -0.269 -6.348 -7.301 1.00 98.12 81 LYS A C 1
ATOM 659 O O . LYS A 1 81 ? 0.058 -6.674 -8.441 1.00 98.12 81 LYS A O 1
ATOM 664 N N . MET A 1 82 ? 0.379 -5.421 -6.599 1.00 97.94 82 MET A N 1
ATOM 665 C CA . MET A 1 82 ? 1.535 -4.692 -7.126 1.00 97.94 82 MET A CA 1
ATOM 666 C C . MET A 1 82 ? 2.697 -5.634 -7.457 1.00 97.94 82 MET A C 1
ATOM 668 O O . MET A 1 82 ? 3.256 -5.553 -8.548 1.00 97.94 82 MET A O 1
ATOM 672 N N . VAL A 1 83 ? 3.003 -6.603 -6.585 1.00 97.00 83 VAL A N 1
ATOM 673 C CA . VAL A 1 83 ? 4.027 -7.636 -6.836 1.00 97.00 83 VAL A CA 1
ATOM 674 C C . VAL A 1 83 ? 3.718 -8.450 -8.098 1.00 97.00 83 VAL A C 1
ATOM 676 O O . VAL A 1 83 ? 4.618 -8.760 -8.879 1.00 97.00 83 VAL A O 1
ATOM 679 N N . ARG A 1 84 ? 2.452 -8.810 -8.339 1.00 97.81 84 ARG A N 1
ATOM 680 C CA . ARG A 1 84 ? 2.069 -9.493 -9.586 1.00 97.81 84 ARG A CA 1
ATOM 681 C C . ARG A 1 84 ? 2.276 -8.602 -10.809 1.00 97.81 84 ARG A C 1
ATOM 683 O O . ARG A 1 84 ? 2.739 -9.087 -11.839 1.00 97.81 84 ARG A O 1
ATOM 690 N N . ARG A 1 85 ? 1.959 -7.312 -10.696 1.00 97.75 85 ARG A N 1
ATOM 691 C CA . ARG A 1 85 ? 2.073 -6.349 -11.798 1.00 97.75 85 ARG A CA 1
ATOM 692 C C . ARG A 1 85 ? 3.527 -6.058 -12.165 1.00 97.75 85 ARG A C 1
ATOM 694 O O . ARG A 1 85 ? 3.848 -6.159 -13.346 1.00 97.75 85 ARG A O 1
ATOM 701 N N . ILE A 1 86 ? 4.418 -5.857 -11.190 1.00 97.00 86 ILE A N 1
ATOM 702 C CA . ILE A 1 86 ? 5.851 -5.699 -11.484 1.00 97.00 86 ILE A CA 1
ATOM 703 C C . ILE A 1 86 ? 6.431 -6.969 -12.112 1.00 97.00 86 ILE A C 1
ATOM 705 O O . ILE A 1 86 ? 7.167 -6.876 -13.085 1.00 97.00 86 ILE A O 1
ATOM 709 N N . LYS A 1 87 ? 6.033 -8.169 -11.662 1.00 96.44 87 LYS A N 1
ATOM 710 C CA . LYS A 1 87 ? 6.460 -9.430 -12.299 1.00 96.44 87 LYS A CA 1
ATOM 711 C C . LYS A 1 87 ? 6.049 -9.518 -13.769 1.00 96.44 87 LYS A C 1
ATOM 713 O O . LYS A 1 87 ? 6.853 -9.939 -14.595 1.00 96.44 87 LYS A O 1
ATOM 718 N N . ALA A 1 88 ? 4.833 -9.093 -14.107 1.00 97.38 88 ALA A N 1
ATOM 719 C CA . ALA A 1 88 ? 4.399 -9.011 -15.500 1.00 97.38 88 ALA A CA 1
ATOM 720 C C . ALA A 1 88 ? 5.189 -7.945 -16.284 1.00 97.38 88 ALA A C 1
ATOM 722 O O . ALA A 1 88 ? 5.584 -8.180 -17.426 1.00 97.38 88 ALA A O 1
ATOM 723 N N . ARG A 1 89 ? 5.462 -6.793 -15.657 1.00 97.00 89 ARG A N 1
ATOM 724 C CA . ARG A 1 89 ? 6.243 -5.697 -16.242 1.00 97.00 89 ARG A CA 1
ATOM 725 C C . ARG A 1 89 ? 7.687 -6.100 -16.541 1.00 97.00 89 ARG A C 1
ATOM 727 O O . ARG A 1 89 ? 8.171 -5.779 -17.618 1.00 97.00 89 ARG A O 1
ATOM 734 N N . ILE A 1 90 ? 8.330 -6.865 -15.655 1.00 97.38 90 ILE A N 1
ATOM 735 C CA . ILE A 1 90 ? 9.682 -7.411 -15.857 1.00 97.38 90 ILE A CA 1
ATOM 736 C C . ILE A 1 90 ? 9.769 -8.176 -17.176 1.00 97.38 90 ILE A C 1
ATOM 738 O O . ILE A 1 90 ? 10.682 -7.929 -17.954 1.00 97.38 90 ILE A O 1
ATOM 742 N N . VAL A 1 91 ? 8.806 -9.062 -17.444 1.00 97.06 91 VAL A N 1
ATOM 743 C CA . VAL A 1 91 ? 8.782 -9.859 -18.681 1.00 97.06 91 VAL A CA 1
ATOM 744 C C . VAL A 1 91 ? 8.505 -8.976 -19.897 1.00 97.06 91 VAL A C 1
ATOM 746 O O . VAL A 1 91 ? 9.176 -9.102 -20.914 1.00 97.06 91 VAL A O 1
ATOM 749 N N . ARG A 1 92 ? 7.530 -8.066 -19.793 1.00 97.31 92 ARG A N 1
ATOM 750 C CA . ARG A 1 92 ? 7.108 -7.199 -20.903 1.00 97.31 92 ARG A CA 1
ATOM 751 C C . ARG A 1 92 ? 8.192 -6.212 -21.342 1.00 97.31 92 ARG A C 1
ATOM 753 O O . ARG A 1 92 ? 8.321 -5.948 -22.530 1.00 97.31 92 ARG A O 1
ATOM 760 N N . GLU A 1 93 ? 8.918 -5.640 -20.387 1.00 97.19 93 GLU A N 1
ATOM 761 C CA . GLU A 1 93 ? 9.899 -4.568 -20.614 1.00 97.19 93 GLU A CA 1
ATOM 762 C C . GLU A 1 93 ? 11.349 -5.067 -20.520 1.00 97.19 93 GLU A C 1
ATOM 764 O O . GLU A 1 93 ? 12.277 -4.272 -20.636 1.00 97.19 93 GLU A O 1
ATOM 769 N N . ASN A 1 94 ? 11.549 -6.376 -20.324 1.00 95.94 94 ASN A N 1
ATOM 770 C CA . ASN A 1 94 ? 12.856 -7.011 -20.144 1.00 95.94 94 ASN A CA 1
ATOM 771 C C . ASN A 1 94 ? 13.712 -6.317 -19.061 1.00 95.94 94 ASN A C 1
ATOM 773 O O . ASN A 1 94 ? 14.895 -6.029 -19.258 1.00 95.94 94 ASN A O 1
ATOM 777 N N . LEU A 1 95 ? 13.084 -6.006 -17.919 1.00 96.25 95 LEU A N 1
ATOM 778 C CA . LEU A 1 95 ? 13.743 -5.311 -16.810 1.00 96.25 95 LEU A CA 1
ATOM 779 C C . LEU A 1 95 ? 14.820 -6.194 -16.177 1.00 96.25 95 LEU A C 1
ATOM 781 O O . LEU A 1 95 ? 14.636 -7.400 -16.014 1.00 96.25 95 LEU A O 1
ATOM 785 N N . SER A 1 96 ? 15.915 -5.576 -15.742 1.00 94.94 96 SER A N 1
ATOM 786 C CA . SER A 1 96 ? 17.040 -6.267 -15.112 1.00 94.94 96 SER A CA 1
ATOM 787 C C . SER A 1 96 ? 17.562 -5.512 -13.885 1.00 94.94 96 SER A C 1
ATOM 789 O O . SER A 1 96 ? 17.216 -4.353 -13.647 1.00 94.94 96 SER A O 1
ATOM 791 N N . GLY A 1 97 ? 18.364 -6.198 -13.066 1.00 94.25 97 GLY A N 1
ATOM 792 C CA . GLY A 1 97 ? 19.007 -5.609 -11.891 1.00 94.25 97 GLY A CA 1
ATOM 793 C C . GLY A 1 97 ? 18.012 -5.079 -10.855 1.00 94.25 97 GLY A C 1
ATOM 794 O O . GLY A 1 97 ? 17.039 -5.749 -10.503 1.00 94.25 97 GLY A O 1
ATOM 795 N N . GLU A 1 98 ? 18.267 -3.870 -10.357 1.00 93.81 98 GLU A N 1
ATOM 796 C CA . GLU A 1 98 ? 17.436 -3.217 -9.341 1.00 93.81 98 GLU A CA 1
ATOM 797 C C . GLU A 1 98 ? 16.012 -2.935 -9.840 1.00 93.81 98 GLU A C 1
ATOM 799 O O . GLU A 1 98 ? 15.050 -3.103 -9.093 1.00 93.81 98 GLU A O 1
ATOM 804 N N . SER A 1 99 ? 15.845 -2.622 -11.130 1.00 94.56 99 SER A N 1
ATOM 805 C CA . SER A 1 99 ? 14.540 -2.302 -11.721 1.00 94.56 99 SER A CA 1
ATOM 806 C C . SER A 1 99 ? 13.526 -3.445 -11.615 1.00 94.56 99 SER A C 1
ATOM 808 O O . SER A 1 99 ? 12.324 -3.194 -11.631 1.00 94.56 99 SER A O 1
ATOM 810 N N . MET A 1 100 ? 13.979 -4.693 -11.443 1.00 94.81 100 MET A N 1
ATOM 811 C CA . MET A 1 100 ? 13.102 -5.840 -11.172 1.00 94.81 100 MET A CA 1
ATOM 812 C C . MET A 1 100 ? 12.435 -5.795 -9.792 1.00 94.81 100 MET A C 1
ATOM 814 O O . MET A 1 100 ? 11.493 -6.544 -9.538 1.00 94.81 100 MET A O 1
ATOM 818 N N . ARG A 1 101 ? 12.940 -4.964 -8.882 1.00 95.00 101 ARG A N 1
ATOM 819 C CA . ARG A 1 101 ? 12.440 -4.816 -7.512 1.00 95.00 101 ARG A CA 1
ATOM 820 C C . ARG A 1 101 ? 11.853 -3.433 -7.247 1.00 95.00 101 ARG A C 1
ATOM 822 O O . ARG A 1 101 ? 11.264 -3.233 -6.191 1.00 95.00 101 ARG A O 1
ATOM 829 N N . THR A 1 102 ? 11.971 -2.511 -8.195 1.00 97.00 102 THR A N 1
ATOM 830 C CA . THR A 1 102 ? 11.523 -1.125 -8.057 1.00 97.00 102 THR A CA 1
ATOM 831 C C . THR A 1 102 ? 10.122 -0.939 -8.616 1.00 97.00 102 THR A C 1
ATOM 833 O O . THR A 1 102 ? 9.908 -1.000 -9.832 1.00 97.00 102 THR A O 1
ATOM 836 N N . PHE A 1 103 ? 9.157 -0.693 -7.729 1.00 97.38 103 PHE A N 1
ATOM 837 C CA . PHE A 1 103 ? 7.796 -0.361 -8.128 1.00 97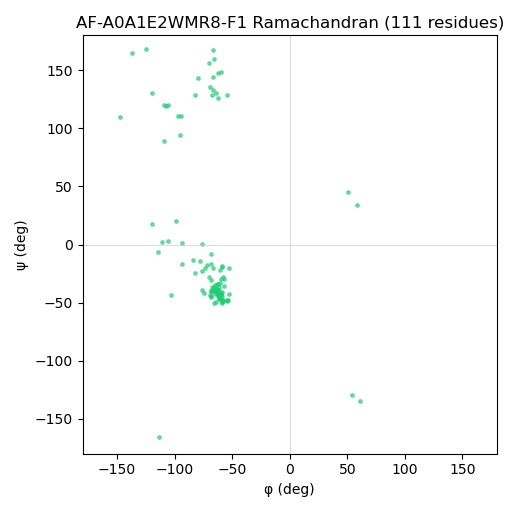.38 103 PHE A CA 1
ATOM 838 C C . PHE A 1 103 ? 7.751 0.941 -8.926 1.00 97.38 103 PHE A C 1
ATOM 840 O O . PHE A 1 103 ? 8.517 1.872 -8.703 1.00 97.38 103 PHE A O 1
ATOM 847 N N . SER A 1 104 ? 6.806 0.994 -9.855 1.00 96.81 104 SER A N 1
ATOM 848 C CA . SER A 1 104 ? 6.442 2.176 -10.626 1.00 96.81 104 SER A CA 1
ATOM 849 C C . SER A 1 104 ? 4.948 2.451 -10.474 1.00 96.81 104 SER A C 1
ATOM 851 O O . SER A 1 104 ? 4.187 1.588 -10.031 1.00 96.81 104 SER A O 1
ATOM 853 N N . LEU A 1 105 ? 4.496 3.623 -10.923 1.00 97.25 105 LEU A N 1
ATOM 854 C CA . LEU A 1 105 ? 3.068 3.962 -10.942 1.00 97.25 105 LEU A CA 1
ATOM 855 C C . LEU A 1 105 ? 2.236 2.953 -11.754 1.00 97.25 105 LEU A C 1
ATOM 857 O O . LEU A 1 105 ? 1.091 2.677 -11.407 1.00 97.25 105 LEU A O 1
ATOM 861 N N . ASN A 1 106 ? 2.831 2.329 -12.776 1.00 95.88 106 ASN A N 1
ATOM 862 C CA . ASN A 1 106 ? 2.168 1.305 -13.584 1.00 95.88 106 ASN A CA 1
ATOM 863 C C . ASN A 1 106 ? 1.865 0.024 -12.796 1.00 95.88 106 ASN A C 1
ATOM 865 O O . ASN A 1 106 ? 0.993 -0.748 -13.200 1.00 95.88 106 ASN A O 1
ATOM 869 N N . ASP A 1 107 ? 2.550 -0.218 -11.679 1.00 97.69 107 ASP A N 1
ATOM 870 C CA . ASP A 1 107 ? 2.309 -1.396 -10.849 1.00 97.69 107 ASP A CA 1
ATOM 871 C C . ASP A 1 107 ? 1.157 -1.186 -9.864 1.00 97.69 107 ASP A C 1
ATOM 873 O O . ASP A 1 107 ? 0.644 -2.168 -9.337 1.00 97.69 107 ASP A O 1
ATOM 877 N N . ILE A 1 108 ? 0.693 0.051 -9.661 1.00 97.88 108 ILE A N 1
ATOM 878 C CA . ILE A 1 108 ? -0.508 0.328 -8.867 1.00 97.88 108 ILE A CA 1
ATOM 879 C C . ILE A 1 108 ? -1.731 -0.244 -9.612 1.00 97.88 108 ILE A C 1
ATOM 881 O O . ILE A 1 108 ? -1.839 -0.051 -10.829 1.00 97.88 108 ILE A O 1
ATOM 885 N N . PRO A 1 109 ? -2.637 -0.975 -8.932 1.00 96.75 109 PRO A N 1
ATOM 886 C CA . PRO A 1 109 ? -3.861 -1.484 -9.547 1.00 96.75 109 PRO A CA 1
ATOM 887 C C . PRO A 1 109 ? -4.677 -0.351 -10.201 1.00 96.75 109 PRO A C 1
ATOM 889 O O . PRO A 1 109 ? -4.918 0.652 -9.530 1.00 96.75 109 PRO A O 1
ATOM 892 N N . PRO A 1 110 ? -5.096 -0.472 -11.476 1.00 94.06 110 PRO A N 1
ATOM 893 C CA . PRO A 1 110 ? -5.794 0.599 -12.193 1.00 94.06 110 PRO A CA 1
ATOM 894 C C . PRO A 1 110 ? -7.100 1.028 -11.530 1.00 94.06 110 PRO A C 1
ATOM 896 O O . PRO A 1 110 ? -7.476 2.185 -11.624 1.00 94.06 110 PRO A O 1
ATOM 899 N N . GLU A 1 111 ? -7.773 0.118 -10.825 1.00 93.38 111 GLU A N 1
ATOM 900 C CA . GLU A 1 111 ? -8.995 0.413 -10.077 1.00 93.38 111 GLU A CA 1
ATOM 901 C C . GLU A 1 111 ? -8.776 1.315 -8.845 1.00 93.38 111 GLU A C 1
ATOM 903 O O . GLU A 1 111 ? -9.744 1.723 -8.210 1.00 93.38 111 GLU A O 1
ATOM 908 N N . LEU A 1 112 ? -7.517 1.595 -8.489 1.00 89.44 112 LEU A N 1
ATOM 909 C CA . LEU A 1 112 ? -7.117 2.481 -7.390 1.00 89.44 112 LEU A CA 1
ATOM 910 C C . LEU A 1 112 ? -6.458 3.778 -7.886 1.00 89.44 112 LEU A C 1
ATOM 912 O O . LEU A 1 112 ?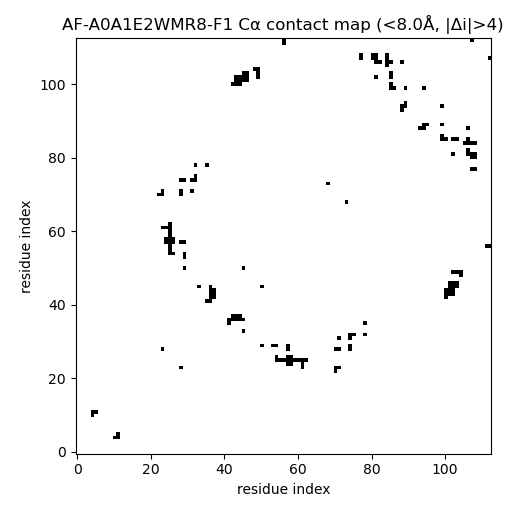 -5.977 4.563 -7.067 1.00 89.44 112 LEU A O 1
ATOM 916 N N . GLN A 1 113 ? -6.359 3.968 -9.205 1.00 77.12 113 GLN A N 1
ATOM 917 C CA . GLN A 1 113 ? -5.813 5.183 -9.803 1.00 77.12 113 GLN A CA 1
ATOM 918 C C . GLN A 1 113 ? -6.916 6.220 -9.978 1.00 77.12 113 GLN A C 1
ATOM 920 O O . GLN A 1 113 ? -6.637 7.376 -9.588 1.00 77.12 113 GLN A O 1
#

pLDDT: mean 91.37, std 9.05, range [63.44, 98.44]

Sequence (113 aa):
MKSFLNSNSGLKSRIAFHIDFPDYTGEEMHSIFLTMCNNNKTGWICTENVSERLKTIFINMYENRGNNFANGRDVRNIFEKMVRRIKARIVRENLSGESMRTFSLNDIPPELQ

Radius of gyration: 18.76 Å; Cα contacts (8 Å, |Δi|>4): 96; chains: 1; bounding box: 44×24×56 Å

Solvent-accessible surface area (backbone atoms only — not comparable to full-atom values): 6657 Å² total; per-residue (Å²): 110,73,69,67,42,69,73,37,73,74,53,51,76,71,53,89,73,87,81,86,80,76,79,61,49,16,67,52,40,36,51,52,45,52,51,59,26,68,32,90,89,65,63,39,40,76,38,69,75,41,47,56,52,46,34,54,45,31,38,52,50,49,76,69,52,55,97,84,63,57,56,70,56,49,40,51,53,50,51,54,50,26,56,54,37,44,57,53,46,27,69,76,68,67,50,58,79,69,60,62,36,44,56,48,71,84,22,52,60,76,95,71,110

Mean predicted aligned error: 5.52 Å